Protein AF-A0AAN9W199-F1 (afdb_monomer_lite)

Secondary structure (DSSP, 8-state):
-HHHHHHHHHHHHHH---------HHHHHHHHHHHHHHHTEEEE-S----TTS-HHHHHHHHHHHHHHHHTTTS---GGG-EEEESS-----TT-----TT-PPPPPPPEEEE-SSHHHHHHHHHH----------

Structure (mmCIF, N/CA/C/O backbone):
data_AF-A0AAN9W199-F1
#
_entry.id   AF-A0AAN9W199-F1
#
loop_
_atom_site.group_PDB
_atom_site.id
_atom_site.type_symbol
_atom_site.label_atom_id
_atom_site.label_alt_id
_atom_site.label_comp_id
_atom_site.label_asym_id
_atom_site.label_entity_id
_atom_site.label_seq_id
_atom_site.pdbx_PDB_ins_code
_atom_site.Cartn_x
_atom_site.Cartn_y
_atom_site.Cartn_z
_atom_site.occupancy
_atom_site.B_iso_or_equiv
_atom_site.auth_seq_id
_atom_site.auth_comp_id
_atom_site.auth_asym_id
_atom_site.auth_atom_id
_atom_site.pdbx_PDB_model_num
ATOM 1 N N . MET A 1 1 ? -37.969 -13.729 43.543 1.00 58.03 1 MET A N 1
ATOM 2 C CA . MET A 1 1 ? -37.921 -13.121 42.192 1.00 58.03 1 MET A CA 1
ATOM 3 C C . MET A 1 1 ? -36.581 -12.449 41.894 1.00 58.03 1 MET A C 1
ATOM 5 O O . MET A 1 1 ? -35.697 -13.186 41.500 1.00 58.03 1 MET A O 1
ATOM 9 N N . LEU A 1 2 ? -36.324 -11.157 42.155 1.00 59.84 2 LEU A N 1
ATOM 10 C CA . LEU A 1 2 ? -35.046 -10.511 41.744 1.00 59.84 2 LEU A CA 1
ATOM 11 C C . LEU A 1 2 ? -33.758 -11.135 42.333 1.00 59.84 2 LEU A C 1
ATOM 13 O O . LEU A 1 2 ? -32.710 -11.133 41.692 1.00 59.84 2 LEU A O 1
ATOM 17 N N . MET A 1 3 ? -33.815 -11.690 43.550 1.00 64.31 3 MET A N 1
ATOM 18 C CA . MET A 1 3 ? -32.659 -12.377 44.151 1.00 64.31 3 MET A CA 1
ATOM 19 C C . MET A 1 3 ? -32.402 -13.774 43.567 1.00 64.31 3 MET A C 1
ATOM 21 O O . MET A 1 3 ? -31.269 -14.246 43.623 1.00 64.31 3 MET A O 1
ATOM 25 N N . GLU A 1 4 ? -33.423 -14.437 43.020 1.00 71.06 4 GLU A N 1
ATOM 26 C CA . GLU A 1 4 ? -33.269 -15.748 42.372 1.00 71.06 4 GLU A CA 1
ATOM 27 C C . GLU A 1 4 ? -32.644 -15.598 40.990 1.00 71.06 4 GLU A C 1
ATOM 29 O O . GLU A 1 4 ? -31.682 -16.298 40.692 1.00 71.06 4 GLU A O 1
ATOM 34 N N . GLU A 1 5 ? -33.074 -14.597 40.218 1.00 63.19 5 GLU A N 1
ATOM 35 C CA . GLU A 1 5 ? -32.482 -14.272 38.913 1.00 63.19 5 GLU A CA 1
ATOM 36 C C . GLU A 1 5 ? -30.998 -13.883 39.045 1.00 63.19 5 GLU A C 1
ATOM 38 O O . GLU A 1 5 ? -30.149 -14.340 38.281 1.00 63.19 5 GLU A O 1
ATOM 43 N N . MET A 1 6 ? -30.644 -13.115 40.083 1.00 65.38 6 MET A N 1
ATOM 44 C CA . MET A 1 6 ? -29.246 -12.783 40.403 1.00 65.38 6 MET A CA 1
ATOM 45 C C . MET A 1 6 ? -28.413 -14.015 40.789 1.00 65.38 6 MET A C 1
ATOM 47 O O . MET A 1 6 ? -27.207 -14.061 40.532 1.00 65.38 6 MET A O 1
ATOM 51 N N . LYS A 1 7 ? -29.036 -15.026 41.404 1.00 69.94 7 LYS A N 1
ATOM 52 C CA . LYS A 1 7 ? -28.369 -16.268 41.814 1.00 69.94 7 LYS A CA 1
ATOM 53 C C . LYS A 1 7 ? -28.143 -17.199 40.622 1.00 69.94 7 LYS A C 1
ATOM 55 O O . LYS A 1 7 ? -27.073 -17.798 40.523 1.00 69.94 7 LYS A O 1
ATOM 60 N N . GLU A 1 8 ? -29.099 -17.273 39.701 1.00 67.88 8 GLU A N 1
ATOM 61 C CA . GLU A 1 8 ? -28.965 -18.021 38.447 1.00 67.88 8 GLU A CA 1
ATOM 62 C C . GLU A 1 8 ? -27.922 -17.397 37.519 1.00 67.88 8 GLU A C 1
ATOM 64 O O . GLU A 1 8 ? -27.057 -18.110 37.012 1.00 67.88 8 GLU A O 1
ATOM 69 N N . LEU A 1 9 ? -27.909 -16.066 37.385 1.00 64.31 9 LEU A N 1
ATOM 70 C CA . LEU A 1 9 ? -26.918 -15.365 36.568 1.00 64.31 9 LEU A CA 1
ATOM 71 C C . LEU A 1 9 ? -25.497 -15.563 37.114 1.00 64.31 9 LEU A C 1
ATOM 73 O O . LEU A 1 9 ? -24.561 -15.843 36.364 1.00 64.31 9 LEU A O 1
ATOM 77 N N . LYS A 1 10 ? -25.337 -15.505 38.442 1.00 61.91 10 LYS A N 1
ATOM 78 C CA . LYS A 1 10 ? -24.051 -15.760 39.101 1.00 61.91 10 LYS A CA 1
ATOM 79 C C . LYS A 1 10 ? -23.580 -17.202 38.885 1.00 61.91 10 LYS A C 1
ATOM 81 O O . LYS A 1 10 ? -22.401 -17.416 38.616 1.00 61.91 10 LYS A O 1
ATOM 86 N N . ASN A 1 11 ? -24.487 -18.178 38.931 1.00 61.53 11 ASN A N 1
ATOM 87 C CA . ASN A 1 11 ? -24.160 -19.582 38.678 1.00 61.53 11 ASN A CA 1
ATOM 88 C C . ASN A 1 11 ? -23.883 -19.881 37.195 1.00 61.53 11 ASN A C 1
ATOM 90 O O . ASN A 1 11 ? -23.032 -20.718 36.909 1.00 61.53 11 ASN A O 1
ATOM 94 N N . SER A 1 12 ? -24.523 -19.174 36.260 1.00 60.75 12 SER A N 1
ATOM 95 C CA . SER A 1 12 ? -24.245 -19.295 34.823 1.00 60.75 12 SER A CA 1
ATOM 96 C C . SER A 1 12 ? -22.858 -18.763 34.454 1.00 60.75 12 SER A C 1
ATOM 98 O O . SER A 1 12 ? -22.192 -19.353 33.609 1.00 60.75 12 SER A O 1
ATOM 100 N N . VAL A 1 13 ? -22.402 -17.681 35.095 1.00 57.97 13 VAL A N 1
ATOM 101 C CA . VAL A 1 13 ? -21.071 -17.087 34.853 1.00 57.97 13 VAL A CA 1
ATOM 102 C C . VAL A 1 13 ? -19.953 -17.893 35.529 1.00 57.97 13 VAL A C 1
ATOM 104 O O . VAL A 1 13 ? -18.836 -17.952 35.027 1.00 57.97 13 VAL A O 1
ATOM 107 N N . LEU A 1 14 ? -20.245 -18.553 36.655 1.00 54.97 14 LEU A N 1
ATOM 108 C CA . LEU A 1 14 ? -19.299 -19.434 37.358 1.00 54.97 14 LEU A CA 1
ATOM 109 C C . LEU A 1 14 ? -19.290 -20.882 36.830 1.00 54.97 14 LEU A C 1
ATOM 111 O O . LEU A 1 14 ? -18.386 -21.647 37.175 1.00 54.97 14 LEU A O 1
ATOM 115 N N . GLY A 1 15 ? -20.287 -21.263 36.024 1.00 50.88 15 GLY A N 1
ATOM 116 C CA . GLY A 1 15 ? -20.467 -22.608 35.470 1.00 50.88 15 GLY A CA 1
ATOM 117 C C . GLY A 1 15 ? -19.651 -22.893 34.209 1.00 50.88 15 GLY A C 1
ATOM 118 O O . GLY A 1 15 ? -19.361 -24.054 33.928 1.00 50.88 15 GLY A O 1
ATOM 119 N N . THR A 1 16 ? -19.199 -21.866 33.489 1.00 54.75 16 THR A N 1
ATOM 120 C CA . THR A 1 16 ? -18.238 -22.013 32.388 1.00 54.75 16 THR A CA 1
ATOM 121 C C . THR A 1 16 ? -16.825 -22.127 32.955 1.00 54.75 16 THR A C 1
ATOM 123 O O . THR A 1 16 ? -15.992 -21.232 32.817 1.00 54.75 16 THR A O 1
ATOM 126 N N . LYS A 1 17 ? -16.555 -23.244 33.639 1.00 51.91 17 LYS A N 1
ATOM 127 C CA . LYS A 1 17 ? -15.195 -23.741 33.860 1.00 51.91 17 LYS A CA 1
ATOM 128 C C . LYS A 1 17 ? -14.678 -24.340 32.551 1.00 51.91 17 LYS A C 1
ATOM 130 O O . LYS A 1 17 ? -14.418 -25.535 32.486 1.00 51.91 17 LYS A O 1
ATOM 135 N N . ASP A 1 18 ? -14.534 -23.507 31.527 1.00 53.50 18 ASP A N 1
ATOM 136 C CA . ASP A 1 18 ? -13.562 -23.820 30.492 1.00 53.50 18 ASP A CA 1
ATOM 137 C C . ASP A 1 18 ? -12.191 -23.517 31.088 1.00 53.50 18 ASP A C 1
ATOM 139 O O . ASP A 1 18 ? -11.908 -22.428 31.599 1.00 53.50 18 ASP A O 1
ATOM 143 N N . GLU A 1 19 ? -11.388 -24.567 31.138 1.00 52.34 19 GLU A N 1
ATOM 144 C CA . GLU A 1 19 ? -10.026 -24.592 31.631 1.00 52.34 19 GLU A CA 1
ATOM 145 C C . GLU A 1 19 ? -9.252 -23.396 31.084 1.00 52.34 19 GLU A C 1
ATOM 147 O O . GLU A 1 19 ? -9.067 -23.278 29.878 1.00 52.34 19 GLU A O 1
ATOM 152 N N . LYS A 1 20 ? -8.844 -22.501 31.996 1.00 53.81 20 LYS A N 1
ATOM 153 C CA . LYS A 1 20 ? -7.846 -21.434 31.832 1.00 53.81 20 LYS A CA 1
ATOM 154 C C . LYS A 1 20 ? -7.357 -21.264 30.387 1.00 53.81 20 LYS A C 1
ATOM 156 O O . LYS A 1 20 ? -6.227 -21.628 30.065 1.00 53.81 20 LYS A O 1
ATOM 161 N N . ALA A 1 21 ? -8.160 -20.610 29.550 1.00 56.06 21 ALA A N 1
ATOM 162 C CA . ALA A 1 21 ? -7.594 -19.834 28.466 1.00 56.06 21 ALA A CA 1
ATOM 163 C C . ALA A 1 21 ? -6.757 -18.752 29.156 1.00 56.06 21 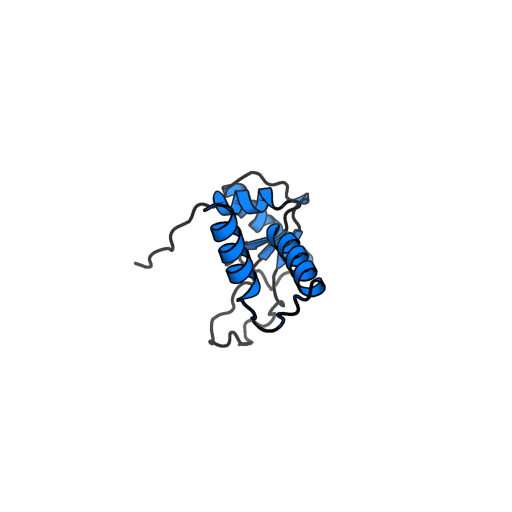ALA A C 1
ATOM 165 O O . ALA A 1 21 ? -7.277 -17.738 29.622 1.00 56.06 21 ALA A O 1
ATOM 166 N N . THR A 1 22 ? -5.466 -19.017 29.355 1.00 64.75 22 THR A N 1
ATOM 167 C CA . THR A 1 22 ? -4.516 -17.975 29.717 1.00 64.75 22 THR A CA 1
ATOM 168 C C . THR A 1 22 ? -4.495 -17.025 28.537 1.00 64.75 22 THR A C 1
ATOM 170 O O . THR A 1 22 ? -3.834 -17.284 27.534 1.00 64.75 22 THR A O 1
ATOM 173 N N . PHE A 1 23 ? -5.308 -15.975 28.624 1.00 69.38 23 PHE A N 1
ATOM 174 C CA . PHE A 1 23 ? -5.278 -14.879 27.679 1.00 69.38 23 PHE A CA 1
ATOM 175 C C . PHE A 1 23 ? -3.905 -14.240 27.798 1.00 69.38 23 PHE A C 1
ATOM 177 O O . PHE A 1 23 ? -3.592 -13.575 28.787 1.00 69.38 23 PHE A O 1
ATOM 184 N N . ASP A 1 24 ? -3.072 -14.505 26.803 1.00 87.06 24 ASP A N 1
ATOM 185 C CA . ASP A 1 24 ? -1.809 -13.820 26.655 1.00 87.06 24 ASP A CA 1
ATOM 186 C C . ASP A 1 24 ? -2.108 -12.367 26.265 1.00 87.06 24 ASP A C 1
ATOM 188 O O . ASP A 1 24 ? -2.387 -12.039 25.109 1.00 87.06 24 ASP A O 1
ATOM 192 N N . MET A 1 25 ? -2.121 -11.496 27.275 1.00 87.94 25 MET A N 1
ATOM 193 C CA . MET A 1 25 ? -2.362 -10.067 27.098 1.00 87.94 25 MET A CA 1
ATOM 194 C C . MET A 1 25 ? -1.309 -9.428 26.190 1.00 87.94 25 MET A C 1
ATOM 196 O O . MET A 1 25 ? -1.624 -8.461 25.499 1.00 87.94 25 MET A O 1
ATOM 200 N N . GLU A 1 26 ? -0.087 -9.965 26.149 1.00 89.50 26 GLU A N 1
ATOM 201 C CA . GLU A 1 26 ? 0.961 -9.481 25.254 1.00 89.50 26 GLU A CA 1
ATOM 202 C C . GLU A 1 26 ? 0.615 -9.814 23.801 1.00 89.50 26 GLU A C 1
ATOM 204 O O . GLU A 1 26 ? 0.632 -8.922 22.950 1.00 89.50 26 GLU A O 1
ATOM 209 N N . ALA A 1 27 ? 0.185 -11.049 23.528 1.00 90.06 27 ALA A N 1
ATOM 210 C CA . ALA A 1 27 ? -0.281 -11.449 22.200 1.00 90.06 27 ALA A CA 1
ATOM 211 C C . ALA A 1 27 ? -1.495 -10.627 21.732 1.00 90.06 27 ALA A C 1
ATOM 213 O O . ALA A 1 27 ? -1.559 -10.218 20.570 1.00 90.06 27 ALA A O 1
ATOM 214 N N . ILE A 1 28 ? -2.444 -10.336 22.630 1.00 91.25 28 ILE A N 1
ATOM 215 C CA . ILE A 1 28 ? -3.610 -9.496 22.315 1.00 91.25 28 ILE A CA 1
ATOM 216 C C . ILE A 1 28 ? -3.168 -8.072 21.967 1.00 91.25 28 ILE A C 1
ATOM 218 O O . ILE A 1 28 ? -3.576 -7.537 20.935 1.00 91.25 28 ILE A O 1
ATOM 222 N N . CYS A 1 29 ? -2.315 -7.461 22.791 1.00 93.81 29 CYS A N 1
ATOM 223 C CA . CYS A 1 29 ? -1.782 -6.126 22.532 1.00 93.81 29 CYS A CA 1
ATOM 224 C C . CYS A 1 29 ? -1.001 -6.073 21.210 1.00 93.81 29 CYS A C 1
ATOM 226 O O . CYS A 1 29 ? -1.185 -5.139 20.427 1.00 93.81 29 CYS A O 1
ATOM 228 N N . ALA A 1 30 ? -0.179 -7.087 20.925 1.00 94.50 30 ALA A N 1
ATOM 229 C CA . ALA A 1 30 ? 0.576 -7.185 19.680 1.00 94.50 30 ALA A CA 1
ATOM 230 C C . ALA A 1 30 ? -0.347 -7.249 18.452 1.00 94.50 30 ALA A C 1
ATOM 232 O O . ALA A 1 30 ? -0.132 -6.513 17.486 1.00 94.50 30 ALA A O 1
ATOM 233 N N . GLU A 1 31 ? -1.410 -8.057 18.500 1.00 93.50 31 GLU A N 1
ATOM 234 C CA . GLU A 1 31 ? -2.389 -8.150 17.411 1.00 93.50 31 GLU A CA 1
ATOM 235 C C . GLU A 1 31 ? -3.173 -6.844 17.229 1.00 93.50 31 GLU A C 1
ATOM 237 O O . GLU A 1 31 ? -3.421 -6.435 16.095 1.00 93.50 31 GLU A O 1
ATOM 242 N N . VAL A 1 32 ? -3.549 -6.150 18.309 1.00 94.69 32 VAL A N 1
ATOM 243 C CA . VAL A 1 32 ? -4.236 -4.848 18.212 1.00 94.69 32 VAL A CA 1
ATOM 244 C C . VAL A 1 32 ? -3.349 -3.820 17.508 1.00 94.69 32 VAL A C 1
ATOM 246 O O . VAL A 1 32 ? -3.804 -3.160 16.571 1.00 94.69 32 VAL A O 1
ATOM 249 N N . ILE A 1 33 ? -2.072 -3.736 17.891 1.00 94.25 33 ILE A N 1
ATOM 250 C CA . ILE A 1 33 ? -1.098 -2.838 17.255 1.00 94.25 33 ILE A CA 1
ATOM 251 C C . ILE A 1 33 ? -0.908 -3.202 15.778 1.00 94.25 33 ILE A C 1
ATOM 253 O O . ILE A 1 33 ? -0.847 -2.323 14.914 1.00 94.25 33 ILE A O 1
ATOM 257 N N . ASP A 1 34 ? -0.815 -4.492 15.457 1.00 93.75 34 ASP A N 1
ATOM 258 C CA . ASP A 1 34 ? -0.655 -4.941 14.076 1.00 93.75 34 ASP A CA 1
ATOM 259 C C . ASP A 1 34 ? -1.904 -4.654 13.224 1.00 93.75 34 ASP A C 1
ATOM 261 O O . ASP A 1 34 ? -1.794 -4.165 12.096 1.00 93.75 34 ASP A O 1
ATOM 265 N N . ARG A 1 35 ? -3.107 -4.856 13.773 1.00 93.44 35 ARG A N 1
ATOM 266 C CA . ARG A 1 35 ? -4.370 -4.479 13.120 1.00 93.44 35 ARG A CA 1
ATOM 267 C C . ARG A 1 35 ? -4.444 -2.990 12.849 1.00 93.44 35 ARG A C 1
ATOM 269 O O . ARG A 1 35 ? -4.838 -2.598 11.751 1.00 93.44 35 ARG A O 1
ATOM 276 N N . GLU A 1 36 ? -4.039 -2.162 13.804 1.00 92.38 36 GLU A N 1
ATOM 277 C CA . GLU A 1 36 ? -4.013 -0.717 13.616 1.00 92.38 36 GLU A CA 1
ATOM 278 C C . GLU A 1 36 ? -3.051 -0.330 12.482 1.00 92.38 36 GLU A C 1
ATOM 280 O O . GLU A 1 36 ? -3.427 0.418 11.576 1.00 92.38 36 GLU A O 1
ATOM 285 N N . LYS A 1 37 ? -1.851 -0.925 12.438 1.00 92.56 37 LYS A N 1
ATOM 286 C CA . LYS A 1 37 ? -0.898 -0.740 11.329 1.00 92.56 37 LYS A CA 1
ATOM 287 C C . LYS A 1 37 ? -1.456 -1.220 9.988 1.00 92.56 37 LYS A C 1
ATOM 289 O O . LYS A 1 37 ? -1.204 -0.594 8.957 1.00 92.56 37 LYS A O 1
ATOM 294 N N . ARG A 1 38 ? -2.204 -2.327 9.969 1.00 93.81 38 ARG A N 1
ATOM 295 C CA . ARG A 1 38 ? -2.838 -2.871 8.758 1.00 93.81 38 ARG A CA 1
ATOM 296 C C . ARG A 1 38 ? -4.033 -2.053 8.283 1.00 93.81 38 ARG A C 1
ATOM 298 O O . ARG A 1 38 ? -4.241 -1.978 7.076 1.00 93.81 38 ARG A O 1
ATOM 305 N N . SER A 1 39 ? -4.760 -1.401 9.187 1.00 95.56 39 SER A N 1
ATOM 306 C CA . SER A 1 39 ? -5.957 -0.607 8.871 1.00 95.56 39 SER A CA 1
ATOM 307 C C . SER A 1 39 ? -5.689 0.586 7.947 1.00 95.56 39 SER A C 1
ATOM 309 O O . SER A 1 39 ? -6.593 1.067 7.270 1.00 95.56 39 SER A O 1
ATOM 311 N N . LYS A 1 40 ? -4.433 1.039 7.887 1.00 96.56 40 LYS A N 1
ATOM 312 C CA . LYS A 1 40 ? -3.971 2.136 7.031 1.00 96.56 40 LYS A CA 1
ATOM 313 C C . LYS A 1 40 ? -3.497 1.664 5.656 1.00 96.56 40 LYS A C 1
ATOM 315 O O . LYS A 1 40 ? -3.039 2.481 4.867 1.00 96.56 40 LYS A O 1
ATOM 320 N N . ASN A 1 41 ? -3.550 0.362 5.367 1.00 96.94 41 ASN A N 1
ATOM 321 C CA . ASN A 1 41 ? -2.969 -0.212 4.157 1.00 96.94 41 ASN A CA 1
ATOM 322 C C . ASN A 1 41 ? -4.044 -0.618 3.145 1.00 96.94 41 ASN A C 1
ATOM 324 O O . ASN A 1 41 ? -5.017 -1.284 3.490 1.00 96.94 41 ASN A O 1
ATOM 328 N N . ILE A 1 42 ? -3.804 -0.316 1.871 1.00 95.75 42 ILE A N 1
ATOM 329 C CA . ILE A 1 42 ? -4.530 -0.881 0.729 1.00 95.75 42 ILE A CA 1
ATOM 330 C C . ILE A 1 42 ? -3.552 -1.687 -0.118 1.00 95.75 42 ILE A C 1
ATOM 332 O O . ILE A 1 42 ? -2.419 -1.263 -0.345 1.00 95.75 42 ILE A O 1
ATOM 336 N N . ILE A 1 43 ? -3.999 -2.847 -0.598 1.00 95.69 43 ILE A N 1
ATOM 337 C CA . ILE A 1 43 ? -3.250 -3.658 -1.559 1.00 95.69 43 ILE A CA 1
ATOM 338 C C . ILE A 1 43 ? -3.909 -3.542 -2.929 1.00 95.69 43 ILE A C 1
ATOM 340 O O . ILE A 1 43 ? -5.104 -3.810 -3.070 1.00 95.69 43 ILE A O 1
ATOM 344 N N . ILE A 1 44 ? -3.121 -3.157 -3.929 1.00 93.62 44 ILE A N 1
ATOM 345 C CA . ILE A 1 44 ? -3.538 -3.052 -5.325 1.00 93.62 44 ILE A CA 1
ATOM 346 C C . ILE A 1 44 ? -2.875 -4.187 -6.109 1.00 93.62 44 ILE A C 1
ATOM 348 O O . ILE A 1 44 ? -1.661 -4.383 -6.041 1.00 93.62 44 ILE A O 1
ATOM 352 N N . TYR A 1 45 ? -3.692 -4.952 -6.828 1.00 91.25 45 TYR A N 1
ATOM 353 C CA . TYR A 1 45 ? -3.268 -6.087 -7.649 1.00 91.25 45 TYR A CA 1
ATOM 354 C C . TYR A 1 45 ? -3.292 -5.719 -9.133 1.00 91.25 45 TYR A C 1
ATOM 356 O O . TYR A 1 45 ? -4.001 -4.789 -9.513 1.00 91.25 45 TYR A O 1
ATOM 364 N N . ASN A 1 46 ? -2.578 -6.498 -9.953 1.00 88.19 46 ASN A N 1
ATOM 365 C CA . ASN A 1 46 ? -2.539 -6.356 -11.415 1.00 88.19 46 ASN A CA 1
ATOM 366 C C . ASN A 1 46 ? -2.129 -4.938 -11.855 1.00 88.19 46 ASN A C 1
ATOM 368 O O . ASN A 1 46 ? -2.803 -4.312 -12.674 1.00 88.19 46 ASN A O 1
ATOM 372 N N . VAL A 1 47 ? -1.076 -4.409 -11.223 1.00 89.75 47 VAL A N 1
ATOM 373 C CA . VAL A 1 47 ? -0.445 -3.149 -11.620 1.00 89.75 47 VAL A CA 1
ATOM 374 C C . VAL A 1 47 ? 0.849 -3.475 -12.345 1.00 89.75 47 VAL A C 1
ATOM 376 O O . VAL A 1 47 ? 1.776 -4.028 -11.731 1.00 89.75 47 VAL A O 1
ATOM 379 N N . THR A 1 48 ? 0.915 -3.052 -13.608 1.00 89.38 48 THR A N 1
ATOM 380 C CA . THR A 1 48 ? 2.020 -3.310 -14.528 1.00 89.38 48 THR A CA 1
ATOM 381 C C . THR A 1 48 ? 3.367 -3.060 -13.872 1.00 89.38 48 THR A C 1
ATOM 383 O O . THR A 1 48 ? 3.613 -1.988 -13.315 1.00 89.38 48 THR A O 1
ATOM 386 N N . GLU A 1 49 ? 4.242 -4.066 -13.915 1.00 86.81 49 GLU A N 1
ATOM 387 C CA . GLU A 1 49 ? 5.587 -4.014 -13.343 1.00 86.81 49 GLU A CA 1
ATOM 388 C C . GLU A 1 49 ? 6.647 -4.056 -14.444 1.00 86.81 49 GLU A C 1
ATOM 390 O O . GLU A 1 49 ? 6.824 -5.078 -15.107 1.00 86.81 49 GLU A O 1
ATOM 395 N N . ASN A 1 50 ? 7.405 -2.969 -14.607 1.00 84.62 50 ASN A N 1
ATOM 396 C CA . ASN A 1 50 ? 8.537 -2.955 -15.526 1.00 84.62 50 ASN A CA 1
ATOM 397 C C . ASN A 1 50 ? 9.826 -3.393 -14.816 1.00 84.62 50 ASN A C 1
ATOM 399 O O . ASN A 1 50 ? 10.515 -2.601 -14.175 1.00 84.62 50 ASN A O 1
ATOM 403 N N . ILE A 1 51 ? 10.144 -4.685 -14.899 1.00 82.44 51 ILE A N 1
ATOM 404 C CA . ILE A 1 51 ? 11.265 -5.300 -14.169 1.00 82.44 51 ILE A CA 1
ATOM 405 C C . ILE A 1 51 ? 12.623 -4.817 -14.704 1.00 82.44 51 ILE A C 1
ATOM 407 O O . ILE A 1 51 ? 13.578 -4.727 -13.926 1.00 82.44 51 ILE A O 1
ATOM 411 N N . ASP A 1 52 ? 12.681 -4.431 -15.980 1.00 84.00 52 ASP A N 1
ATOM 412 C CA . ASP A 1 52 ? 13.907 -4.085 -16.709 1.00 84.00 52 ASP A CA 1
ATOM 413 C C . ASP A 1 52 ? 14.487 -2.713 -16.293 1.00 84.00 52 ASP A C 1
ATOM 415 O O . ASP A 1 52 ? 15.609 -2.356 -16.648 1.00 84.00 52 ASP A O 1
ATOM 419 N N . MET A 1 53 ? 13.750 -1.950 -15.483 1.00 84.25 53 MET A N 1
ATOM 420 C CA . MET A 1 53 ? 14.130 -0.611 -15.032 1.00 84.25 53 MET A CA 1
ATOM 421 C C . MET A 1 53 ? 14.913 -0.592 -13.713 1.00 84.25 53 MET A C 1
ATOM 423 O O . MET A 1 53 ? 14.853 -1.507 -12.889 1.00 84.25 53 MET A O 1
ATOM 427 N N . GLY A 1 54 ? 15.629 0.506 -13.455 1.00 85.94 54 GLY A N 1
ATOM 428 C CA . GLY A 1 54 ? 16.266 0.755 -12.158 1.00 85.94 54 GLY A CA 1
ATOM 429 C C . GLY A 1 54 ? 15.248 0.875 -11.013 1.00 85.94 54 GLY A C 1
ATOM 430 O O . GLY A 1 54 ? 14.097 1.254 -11.222 1.00 85.94 54 GLY A O 1
ATOM 431 N N . SER A 1 55 ? 15.663 0.583 -9.775 1.00 86.19 55 SER A N 1
ATOM 432 C CA . SER A 1 55 ? 14.768 0.581 -8.600 1.00 86.19 55 SER A CA 1
ATOM 433 C C . SER A 1 55 ? 14.053 1.914 -8.360 1.00 86.19 55 SER A C 1
ATOM 435 O O . SER A 1 55 ? 12.854 1.913 -8.095 1.00 86.19 55 SER A O 1
ATOM 437 N N . SER A 1 56 ? 14.767 3.035 -8.488 1.00 89.00 56 SER A N 1
ATOM 438 C CA . SER A 1 56 ? 14.208 4.385 -8.315 1.00 89.00 56 SER A CA 1
ATOM 439 C C . SER A 1 56 ? 13.172 4.731 -9.392 1.00 89.00 56 SER A C 1
ATOM 441 O O . SER A 1 56 ? 12.108 5.281 -9.105 1.00 89.00 56 SER A O 1
ATOM 443 N N . GLN A 1 57 ? 13.450 4.344 -10.638 1.00 91.75 57 GLN A N 1
ATOM 444 C CA . GLN A 1 57 ? 12.556 4.612 -11.759 1.00 91.75 57 GLN A CA 1
ATOM 445 C C . GLN A 1 57 ? 11.280 3.765 -11.657 1.00 91.75 57 GLN A C 1
ATOM 447 O O . GLN A 1 57 ? 10.190 4.313 -11.779 1.00 91.75 57 GLN A O 1
ATOM 452 N N . ARG A 1 58 ? 11.397 2.478 -11.289 1.00 90.06 58 ARG A N 1
ATOM 453 C CA . ARG A 1 58 ? 10.237 1.620 -10.979 1.00 90.06 58 ARG A CA 1
ATOM 454 C C . ARG A 1 58 ? 9.367 2.197 -9.869 1.00 90.06 58 ARG A C 1
ATOM 456 O O . ARG A 1 58 ? 8.154 2.240 -10.008 1.00 90.06 58 ARG A O 1
ATOM 463 N N . LEU A 1 59 ? 9.977 2.673 -8.779 1.00 91.62 59 LEU A N 1
ATOM 464 C CA . LEU A 1 59 ? 9.224 3.299 -7.688 1.00 91.62 59 LEU A CA 1
ATOM 465 C C . LEU A 1 59 ? 8.466 4.546 -8.168 1.00 91.62 59 LEU A C 1
ATOM 467 O O . LEU A 1 59 ? 7.361 4.809 -7.705 1.00 91.62 59 LEU A O 1
ATOM 471 N N . THR A 1 60 ? 9.051 5.313 -9.085 1.00 93.00 60 THR A N 1
ATOM 472 C CA . THR A 1 60 ? 8.423 6.517 -9.643 1.00 93.00 60 THR A CA 1
ATOM 473 C C . THR A 1 60 ? 7.215 6.158 -10.508 1.00 93.00 60 THR A C 1
ATOM 475 O O . THR A 1 60 ? 6.152 6.752 -10.334 1.00 93.00 60 THR A O 1
ATOM 478 N N . GLU A 1 61 ? 7.339 5.148 -11.371 1.00 93.81 61 GLU A N 1
ATOM 479 C CA . GLU A 1 61 ? 6.219 4.621 -12.161 1.00 93.81 61 GLU A CA 1
ATOM 480 C C . GLU A 1 61 ? 5.119 4.024 -11.280 1.00 93.81 61 GLU A C 1
ATOM 482 O O . GLU A 1 61 ? 3.944 4.320 -11.480 1.00 93.81 61 GLU A O 1
ATOM 487 N N . ASP A 1 62 ? 5.484 3.234 -10.266 1.00 94.00 62 ASP A N 1
ATOM 488 C CA . ASP A 1 62 ? 4.536 2.669 -9.303 1.00 94.00 62 ASP A CA 1
ATOM 489 C C . ASP A 1 62 ? 3.754 3.782 -8.598 1.00 94.00 62 ASP A C 1
ATOM 491 O O . ASP A 1 62 ? 2.528 3.716 -8.499 1.00 94.00 62 ASP A O 1
ATOM 495 N N . LYS A 1 63 ? 4.440 4.845 -8.153 1.00 94.50 63 LYS A N 1
ATOM 496 C CA . LYS A 1 63 ? 3.785 6.017 -7.562 1.00 94.50 63 LYS A CA 1
ATOM 497 C C . LYS A 1 63 ? 2.795 6.651 -8.534 1.00 94.50 63 LYS A C 1
ATOM 499 O O . LYS A 1 63 ? 1.651 6.879 -8.152 1.00 94.50 63 LYS A O 1
ATOM 504 N N . GLN A 1 64 ? 3.200 6.902 -9.778 1.00 94.50 64 GLN A N 1
ATOM 505 C CA . GLN A 1 64 ? 2.330 7.505 -10.792 1.00 94.50 64 GLN A CA 1
ATOM 506 C C . GLN A 1 64 ? 1.086 6.651 -11.069 1.00 94.50 64 GLN A C 1
ATOM 508 O O . GLN A 1 64 ? -0.027 7.177 -11.046 1.00 94.50 64 GLN A O 1
ATOM 513 N N . GLN A 1 65 ? 1.255 5.339 -11.259 1.00 94.69 65 GLN A N 1
ATOM 514 C CA . GLN A 1 65 ? 0.149 4.407 -11.490 1.00 94.69 65 GLN A CA 1
ATOM 515 C C . GLN A 1 65 ? -0.812 4.360 -10.294 1.00 94.69 65 GLN A C 1
ATOM 517 O O . GLN A 1 65 ? -2.026 4.446 -10.471 1.00 94.69 65 GLN A O 1
ATOM 522 N N . VAL A 1 66 ? -0.290 4.286 -9.064 1.00 95.19 66 VAL A N 1
ATOM 523 C CA . VAL A 1 66 ? -1.115 4.302 -7.846 1.00 95.19 66 VAL A CA 1
ATOM 524 C C . VAL A 1 66 ? -1.927 5.591 -7.753 1.00 95.19 66 VAL A C 1
ATOM 526 O O . VAL A 1 66 ? -3.133 5.525 -7.533 1.00 95.19 66 VAL A O 1
ATOM 529 N N . ILE A 1 67 ? -1.305 6.754 -7.958 1.00 94.62 67 ILE A N 1
ATOM 530 C CA . ILE A 1 67 ? -1.998 8.050 -7.897 1.00 94.62 67 ILE A CA 1
ATOM 531 C C . ILE A 1 67 ? -3.123 8.102 -8.931 1.00 94.62 67 ILE A C 1
ATOM 533 O O . ILE A 1 67 ? -4.240 8.490 -8.600 1.00 94.62 67 ILE A O 1
ATOM 537 N N . GLN A 1 68 ? -2.862 7.656 -10.162 1.00 93.56 68 GLN A N 1
ATOM 538 C CA . GLN A 1 68 ? -3.881 7.591 -11.211 1.00 93.56 68 GLN A CA 1
ATOM 539 C C . GLN A 1 68 ? -5.055 6.685 -10.826 1.00 93.56 68 GLN A C 1
ATOM 541 O O . GLN A 1 68 ? -6.200 7.045 -11.083 1.00 93.56 68 GLN A O 1
ATOM 546 N N . ILE A 1 69 ? -4.792 5.531 -10.204 1.00 92.81 69 ILE A N 1
ATOM 547 C CA . ILE A 1 69 ? -5.838 4.611 -9.737 1.00 92.81 69 ILE A CA 1
ATOM 548 C C . ILE A 1 69 ? -6.668 5.254 -8.621 1.00 92.81 69 ILE A C 1
ATOM 550 O O . ILE A 1 69 ? -7.896 5.213 -8.673 1.00 92.81 69 ILE A O 1
ATOM 554 N N . LEU A 1 70 ? -6.024 5.858 -7.619 1.00 92.88 70 LEU A N 1
ATOM 555 C CA . LEU A 1 70 ? -6.724 6.431 -6.466 1.00 92.88 70 LEU A CA 1
ATOM 556 C C . LEU A 1 70 ? -7.505 7.705 -6.826 1.00 92.88 70 LEU A C 1
ATOM 558 O O . LEU A 1 70 ? -8.633 7.869 -6.357 1.00 92.88 70 LEU A O 1
ATOM 562 N N . ASN A 1 71 ? -6.978 8.532 -7.737 1.00 92.69 71 ASN A N 1
ATOM 563 C CA . ASN A 1 71 ? -7.645 9.738 -8.243 1.00 92.69 71 ASN A CA 1
ATOM 564 C C . ASN A 1 71 ? -8.941 9.447 -9.019 1.00 92.69 71 ASN A C 1
ATOM 566 O O . ASN A 1 71 ? -9.739 10.355 -9.235 1.00 92.69 71 ASN A O 1
ATOM 570 N N . GLN A 1 72 ? -9.211 8.190 -9.397 1.00 91.12 72 GLN A N 1
ATOM 571 C CA . GLN A 1 72 ? -10.521 7.790 -9.936 1.00 91.12 72 GLN A CA 1
ATOM 572 C C . GLN A 1 72 ? -11.631 7.781 -8.871 1.00 91.12 72 GLN A C 1
ATOM 574 O O . GLN A 1 72 ? -12.809 7.679 -9.221 1.00 91.12 72 GLN A O 1
ATOM 579 N N . ILE A 1 73 ? -11.265 7.827 -7.587 1.00 91.75 73 ILE A N 1
ATOM 580 C CA . ILE A 1 73 ? -12.173 7.750 -6.438 1.00 91.75 73 ILE A CA 1
ATOM 581 C C . ILE A 1 73 ? -12.187 9.088 -5.696 1.00 91.75 73 ILE A C 1
ATOM 583 O O . ILE A 1 73 ? -13.258 9.629 -5.438 1.00 91.75 73 ILE A O 1
ATOM 587 N N . THR A 1 74 ? -11.011 9.610 -5.346 1.00 91.06 74 THR A N 1
ATOM 588 C CA . THR A 1 74 ? -10.840 10.889 -4.644 1.00 91.06 74 THR A CA 1
ATOM 589 C C . THR A 1 74 ? -9.478 11.479 -4.958 1.00 91.06 74 THR A C 1
ATOM 591 O O . THR A 1 74 ? -8.538 10.734 -5.213 1.00 91.06 74 THR A O 1
ATOM 594 N N . GLU A 1 75 ? -9.355 12.802 -4.898 1.00 91.94 75 GLU A N 1
ATOM 595 C CA . GLU A 1 75 ? -8.059 13.468 -4.985 1.00 91.94 75 GLU A CA 1
ATOM 596 C C . GLU A 1 75 ? -7.169 13.048 -3.807 1.00 91.94 75 GLU A C 1
ATOM 598 O O . GLU A 1 75 ? -7.606 13.054 -2.653 1.00 91.94 75 GLU A O 1
ATOM 603 N N . ILE A 1 76 ? -5.935 12.641 -4.110 1.00 89.62 76 ILE A N 1
ATOM 604 C CA . ILE A 1 76 ? -4.954 12.188 -3.126 1.00 89.62 76 ILE A CA 1
ATOM 605 C C . ILE A 1 76 ? -3.669 12.998 -3.253 1.00 89.62 76 ILE A C 1
ATOM 607 O O . ILE A 1 76 ? -3.103 13.121 -4.340 1.00 89.62 76 ILE A O 1
ATOM 611 N N . ASN A 1 77 ? -3.153 13.467 -2.115 1.00 90.19 77 ASN A N 1
ATOM 612 C CA . ASN A 1 77 ? -1.814 14.031 -2.037 1.00 90.19 77 ASN A CA 1
ATOM 613 C C . ASN A 1 77 ? -0.763 12.904 -2.103 1.00 90.19 77 ASN A C 1
ATOM 615 O O . ASN A 1 77 ? -0.656 12.099 -1.173 1.00 90.19 77 ASN A O 1
ATOM 619 N N . PRO A 1 78 ? 0.059 12.834 -3.163 1.00 87.44 78 PRO A N 1
ATOM 620 C CA . PRO A 1 78 ? 1.013 11.744 -3.343 1.00 87.44 78 PRO A CA 1
ATOM 621 C C . PRO A 1 78 ? 2.153 11.737 -2.321 1.00 87.44 78 PRO A C 1
ATOM 623 O O . PRO A 1 78 ? 2.770 10.695 -2.103 1.00 87.44 78 PRO A O 1
ATOM 626 N N . ASN A 1 79 ? 2.443 12.881 -1.697 1.00 89.81 79 ASN A N 1
ATOM 627 C CA . ASN A 1 79 ? 3.546 13.015 -0.744 1.00 89.81 79 ASN A CA 1
ATOM 628 C C . ASN A 1 79 ? 3.240 12.370 0.614 1.00 89.81 79 ASN A C 1
ATOM 630 O O . ASN A 1 79 ? 4.157 12.113 1.390 1.00 89.81 79 ASN A O 1
ATOM 634 N N . GLU A 1 80 ? 1.969 12.086 0.891 1.00 91.31 80 GLU A N 1
ATOM 635 C CA . GLU A 1 80 ? 1.520 11.482 2.148 1.00 91.31 80 GLU A CA 1
ATOM 636 C C . GLU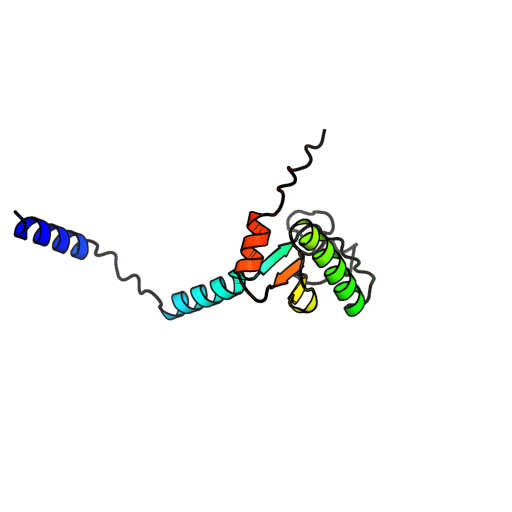 A 1 80 ? 1.497 9.949 2.096 1.00 91.31 80 GLU A C 1
ATOM 638 O O . GLU A 1 80 ? 1.356 9.293 3.128 1.00 91.31 80 GLU A O 1
ATOM 643 N N . LEU A 1 81 ? 1.644 9.362 0.904 1.00 94.56 81 LEU A N 1
ATOM 644 C CA . LEU A 1 81 ? 1.548 7.922 0.703 1.00 94.56 81 LEU A CA 1
ATOM 645 C C . LEU A 1 81 ? 2.914 7.238 0.735 1.00 94.56 81 LEU A C 1
ATOM 647 O O . LEU A 1 81 ? 3.843 7.606 0.011 1.00 94.56 81 LEU A O 1
ATOM 651 N N . ILE A 1 82 ? 2.996 6.137 1.482 1.00 96.31 82 ILE A N 1
ATOM 652 C CA . ILE A 1 82 ? 4.118 5.199 1.376 1.00 96.31 82 ILE A CA 1
ATOM 653 C C . ILE A 1 82 ? 3.709 4.074 0.430 1.00 96.31 82 ILE A C 1
ATOM 655 O O . ILE A 1 82 ? 2.740 3.357 0.683 1.00 96.31 82 ILE A O 1
ATOM 659 N N . ILE A 1 83 ? 4.464 3.914 -0.655 1.00 95.88 83 ILE A N 1
ATOM 660 C CA . ILE A 1 83 ? 4.172 2.968 -1.734 1.00 95.88 83 ILE A CA 1
ATOM 661 C C . ILE A 1 83 ? 5.332 1.983 -1.856 1.00 95.88 83 ILE A C 1
ATOM 663 O O . ILE A 1 83 ? 6.489 2.388 -1.981 1.00 95.88 83 ILE A O 1
ATOM 667 N N . SER A 1 84 ? 5.027 0.687 -1.807 1.00 94.94 84 SER A N 1
ATOM 668 C CA . SER A 1 84 ? 6.016 -0.381 -1.967 1.00 94.94 84 SER A CA 1
ATOM 669 C C . SER A 1 84 ? 5.397 -1.646 -2.557 1.00 94.94 84 SER A C 1
ATOM 671 O O . SER A 1 84 ? 4.247 -1.977 -2.285 1.00 94.94 84 SER A O 1
ATOM 673 N N . ARG A 1 85 ? 6.158 -2.391 -3.366 1.00 93.00 85 ARG A N 1
ATOM 674 C CA . ARG A 1 85 ? 5.729 -3.714 -3.851 1.00 93.00 85 ARG A CA 1
ATOM 675 C C . ARG A 1 85 ? 5.962 -4.793 -2.799 1.00 93.00 85 ARG A C 1
ATOM 677 O O . ARG A 1 85 ? 6.988 -4.794 -2.122 1.00 93.00 85 ARG A O 1
ATOM 684 N N . ILE A 1 86 ? 5.018 -5.723 -2.693 1.00 91.81 86 ILE A N 1
ATOM 685 C CA . ILE A 1 86 ? 5.092 -6.873 -1.789 1.00 91.81 86 ILE A CA 1
ATOM 686 C C . ILE A 1 86 ? 5.834 -8.020 -2.483 1.00 91.81 86 ILE A C 1
ATOM 688 O O . ILE A 1 86 ? 5.503 -8.398 -3.604 1.00 91.81 86 ILE A O 1
ATOM 692 N N . GLY A 1 87 ? 6.811 -8.608 -1.792 1.00 87.44 87 GLY A N 1
ATOM 693 C CA . GLY A 1 87 ? 7.597 -9.742 -2.286 1.00 87.44 87 GLY A CA 1
ATOM 694 C C . GLY A 1 87 ? 8.870 -9.334 -3.030 1.00 87.44 87 GLY A C 1
ATOM 695 O O . GLY A 1 87 ? 9.125 -8.154 -3.267 1.00 87.44 87 GLY A O 1
ATOM 696 N N . ASN A 1 88 ? 9.685 -10.320 -3.399 1.00 83.12 88 ASN A N 1
ATOM 697 C CA . ASN A 1 88 ? 10.989 -10.102 -4.030 1.00 83.12 88 ASN A CA 1
ATOM 698 C C . ASN A 1 88 ? 10.865 -9.934 -5.548 1.00 83.12 88 ASN A C 1
ATOM 700 O O . ASN A 1 88 ? 10.067 -10.618 -6.182 1.00 83.12 88 ASN A O 1
ATOM 704 N N . VAL A 1 89 ? 11.678 -9.046 -6.130 1.00 78.69 89 VAL A N 1
ATOM 705 C CA . VAL A 1 89 ? 11.757 -8.861 -7.589 1.00 78.69 89 VAL A CA 1
ATOM 706 C C . VAL A 1 89 ? 12.224 -10.165 -8.236 1.00 78.69 89 VAL A C 1
ATOM 708 O O . VAL A 1 89 ? 13.341 -10.612 -7.976 1.00 78.69 89 VAL A O 1
ATOM 711 N N . GLN A 1 90 ? 11.401 -10.747 -9.106 1.00 70.44 90 GLN A N 1
ATOM 712 C CA . GLN A 1 90 ? 11.795 -11.888 -9.930 1.00 70.44 90 GLN A CA 1
ATOM 713 C C . GLN A 1 90 ? 12.470 -11.362 -11.200 1.00 70.44 90 GLN A C 1
ATOM 715 O O . GLN A 1 90 ? 11.803 -10.885 -12.110 1.00 70.44 90 GLN A O 1
ATOM 720 N N . LYS A 1 91 ? 13.807 -11.381 -11.246 1.00 64.62 91 LYS A N 1
ATOM 721 C CA . LYS A 1 91 ? 14.577 -10.836 -12.382 1.00 64.62 91 LYS A CA 1
ATOM 722 C C . LYS A 1 91 ? 14.571 -11.743 -13.617 1.00 64.62 91 LYS A C 1
ATOM 724 O O . LYS A 1 91 ? 14.811 -11.267 -14.719 1.00 64.62 91 LYS A O 1
ATOM 729 N N . ASN A 1 92 ? 14.270 -13.026 -13.445 1.00 57.50 92 ASN A N 1
ATOM 730 C CA . ASN A 1 92 ? 14.362 -14.013 -14.511 1.00 57.50 92 ASN A CA 1
ATOM 731 C C . ASN A 1 92 ? 12.956 -14.380 -15.006 1.00 57.50 92 ASN A C 1
ATOM 733 O O . ASN A 1 92 ? 12.271 -15.185 -14.386 1.00 57.50 92 ASN A O 1
ATOM 737 N N . LYS A 1 93 ? 12.544 -13.832 -16.162 1.00 54.41 93 LYS A N 1
ATOM 738 C CA . LYS A 1 93 ? 11.311 -14.240 -16.882 1.00 54.41 93 LYS A CA 1
ATOM 739 C C . LYS A 1 93 ? 11.298 -15.737 -17.247 1.00 54.41 93 LYS A C 1
ATOM 741 O O . LYS A 1 93 ? 10.230 -16.292 -17.476 1.00 54.41 93 LYS A O 1
ATOM 746 N N . ASN A 1 94 ? 12.471 -16.378 -17.257 1.00 51.50 94 ASN A N 1
ATOM 747 C CA . ASN A 1 94 ? 12.656 -17.802 -17.552 1.00 51.50 94 ASN A CA 1
ATOM 748 C C . ASN A 1 94 ? 12.778 -18.678 -16.300 1.00 51.50 94 ASN A C 1
ATOM 750 O O . ASN A 1 94 ? 12.796 -19.901 -16.417 1.00 51.50 94 ASN A O 1
ATOM 754 N N . GLU A 1 95 ? 12.861 -18.090 -15.104 1.00 48.53 95 GLU A N 1
ATOM 755 C CA . GLU A 1 95 ? 12.756 -18.875 -13.884 1.00 48.53 95 GLU A CA 1
ATOM 756 C C . GLU A 1 95 ? 11.284 -19.011 -13.542 1.00 48.53 95 GLU A C 1
ATOM 758 O O . GLU A 1 95 ? 10.678 -18.147 -12.907 1.00 48.53 95 GLU A O 1
ATOM 763 N N . THR A 1 96 ? 10.737 -20.154 -13.942 1.00 48.59 96 THR A N 1
ATOM 764 C CA . THR A 1 96 ? 9.642 -20.859 -13.275 1.00 48.59 96 THR A CA 1
ATOM 765 C C . THR A 1 96 ? 9.941 -21.015 -11.779 1.00 48.59 96 THR A C 1
ATOM 767 O O . THR A 1 96 ? 10.186 -22.104 -11.271 1.00 48.59 96 THR A O 1
ATOM 770 N N . SER A 1 97 ? 9.948 -19.911 -11.043 1.00 44.47 97 SER A N 1
ATOM 771 C CA . SER A 1 97 ? 10.090 -19.863 -9.597 1.00 44.47 97 SER A CA 1
ATOM 772 C C . SER A 1 97 ? 8.688 -19.798 -9.006 1.00 44.47 97 SER A C 1
ATOM 774 O O . SER A 1 97 ? 8.157 -18.762 -8.615 1.00 44.47 97 SER A O 1
ATOM 776 N N . THR A 1 98 ? 8.065 -20.976 -9.008 1.00 46.34 98 THR A N 1
ATOM 777 C CA . THR A 1 98 ? 7.160 -21.436 -7.952 1.00 46.34 98 THR A CA 1
ATOM 778 C C . THR A 1 98 ? 6.117 -20.421 -7.464 1.00 46.34 98 THR A C 1
ATOM 780 O O . THR A 1 98 ? 5.982 -20.177 -6.265 1.00 46.34 98 THR A O 1
ATOM 783 N N . SER A 1 99 ? 5.226 -19.970 -8.349 1.00 44.66 99 SER A N 1
ATOM 784 C CA . SER A 1 99 ? 3.832 -20.209 -7.972 1.00 44.66 99 SER A CA 1
ATOM 785 C C . SER A 1 99 ? 3.733 -21.724 -7.840 1.00 44.66 99 SER A C 1
ATOM 787 O O . SER A 1 99 ? 4.069 -22.421 -8.797 1.00 44.66 99 SER A O 1
ATOM 789 N N . ARG A 1 100 ? 3.337 -22.261 -6.681 1.00 50.31 100 ARG A N 1
ATOM 790 C CA . ARG A 1 100 ? 3.160 -23.717 -6.491 1.00 50.31 100 ARG A CA 1
ATOM 791 C C . ARG A 1 100 ? 2.263 -24.367 -7.572 1.00 50.31 100 ARG A C 1
ATOM 793 O O . ARG A 1 100 ? 2.204 -25.585 -7.640 1.00 50.31 100 ARG A O 1
ATOM 800 N N . ASN A 1 101 ? 1.635 -23.562 -8.438 1.00 49.47 101 ASN A N 1
ATOM 801 C CA . ASN A 1 101 ? 0.698 -23.951 -9.482 1.00 49.47 101 ASN A CA 1
ATOM 802 C C . ASN A 1 101 ? 1.148 -23.617 -10.928 1.00 49.47 101 ASN A C 1
ATOM 804 O O . ASN A 1 101 ? 0.290 -23.527 -11.798 1.00 49.47 101 ASN A O 1
ATOM 808 N N . GLY A 1 102 ? 2.438 -23.382 -11.217 1.00 48.16 102 GLY A N 1
ATOM 809 C CA . GLY A 1 102 ? 2.927 -23.282 -12.612 1.00 48.16 102 GLY A CA 1
ATOM 810 C C . GLY A 1 102 ? 2.341 -22.133 -13.454 1.00 48.16 102 GLY A C 1
ATOM 811 O O . GLY A 1 102 ? 2.305 -22.215 -14.678 1.00 48.16 102 GLY A O 1
ATOM 812 N N . GLY A 1 103 ? 1.843 -21.075 -12.808 1.00 50.41 103 GLY A N 1
ATOM 813 C CA . GLY A 1 103 ? 1.251 -19.925 -13.494 1.00 50.41 103 GLY A CA 1
ATOM 814 C C . GLY A 1 103 ? 2.286 -18.990 -14.140 1.00 50.41 103 GLY A C 1
ATOM 815 O O . GLY A 1 103 ? 3.456 -19.020 -13.755 1.00 50.41 103 GLY A O 1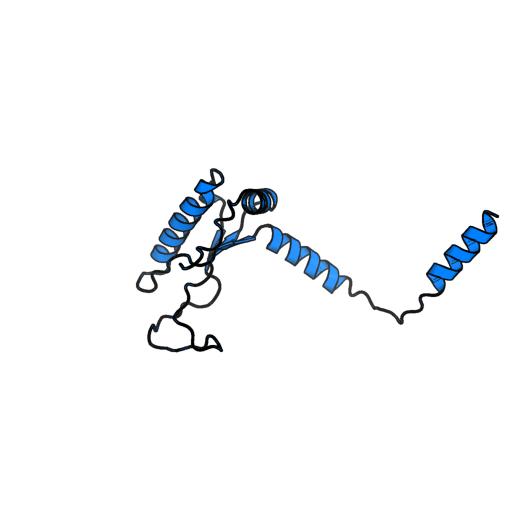
ATOM 816 N N . PRO A 1 104 ? 1.855 -18.127 -15.082 1.00 57.28 104 PRO A N 1
ATOM 817 C CA . PRO A 1 104 ? 2.715 -17.118 -15.699 1.00 57.28 104 PRO A CA 1
ATOM 818 C C . PRO A 1 104 ? 3.289 -16.147 -14.652 1.00 57.28 104 PRO A C 1
ATOM 820 O O . PRO A 1 104 ? 2.712 -16.029 -13.562 1.00 57.28 104 PRO A O 1
ATOM 823 N N . PRO A 1 105 ? 4.385 -15.426 -14.975 1.00 62.72 105 PRO A N 1
ATOM 824 C CA . PRO A 1 105 ? 4.927 -14.379 -14.115 1.00 62.72 105 PRO A CA 1
ATOM 825 C C . PRO A 1 105 ? 3.802 -13.431 -13.695 1.00 62.72 105 PRO A C 1
ATOM 827 O O . PRO A 1 105 ? 3.123 -12.854 -14.544 1.00 62.72 105 PRO A O 1
ATOM 830 N N . ARG A 1 106 ? 3.557 -13.317 -12.386 1.00 73.31 106 ARG A N 1
ATOM 831 C CA . ARG A 1 106 ? 2.537 -12.415 -11.848 1.00 73.31 106 ARG A CA 1
ATOM 832 C C . ARG A 1 106 ? 3.203 -11.144 -11.361 1.00 73.31 106 ARG A C 1
ATOM 834 O O . ARG A 1 106 ? 4.159 -11.199 -10.592 1.00 73.31 106 ARG A O 1
ATOM 841 N N . GLU A 1 107 ? 2.652 -10.015 -11.783 1.00 85.50 107 GLU A N 1
ATOM 842 C CA . GLU A 1 107 ? 3.017 -8.700 -11.266 1.00 85.50 107 GLU A CA 1
ATOM 843 C C . GLU A 1 107 ? 2.856 -8.674 -9.747 1.00 85.50 107 GLU A C 1
ATOM 845 O O . GLU A 1 107 ? 1.855 -9.155 -9.198 1.00 85.50 107 GLU A O 1
ATOM 850 N N . ARG A 1 108 ? 3.848 -8.118 -9.047 1.00 90.25 108 ARG A N 1
ATOM 851 C CA . ARG A 1 108 ? 3.802 -8.073 -7.586 1.00 90.25 108 ARG A CA 1
ATOM 852 C C . ARG A 1 108 ? 2.748 -7.071 -7.117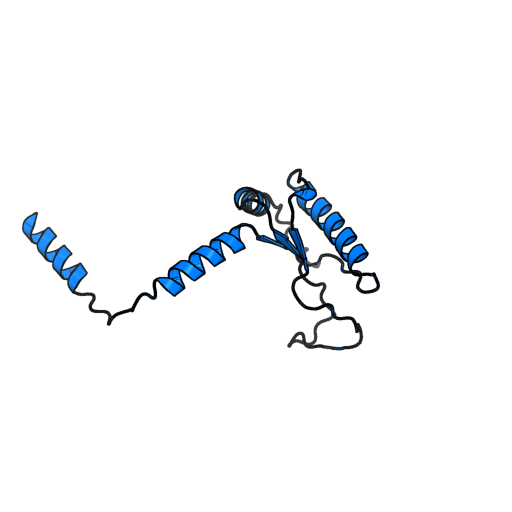 1.00 90.25 108 ARG A C 1
ATOM 854 O O . ARG A 1 108 ? 2.706 -5.963 -7.655 1.00 90.25 108 ARG A O 1
ATOM 861 N N . PRO A 1 109 ? 1.951 -7.387 -6.081 1.00 94.00 109 PRO A N 1
ATOM 862 C CA . PRO A 1 109 ? 1.000 -6.432 -5.528 1.00 94.00 109 PRO A CA 1
ATOM 863 C C . PRO A 1 109 ? 1.704 -5.184 -4.991 1.00 94.00 109 PRO A C 1
ATOM 865 O O . PRO A 1 109 ? 2.797 -5.274 -4.422 1.00 94.00 109 PRO A O 1
ATOM 868 N N . ILE A 1 110 ? 1.052 -4.031 -5.108 1.00 95.69 110 ILE A N 1
ATOM 869 C CA . ILE A 1 110 ? 1.514 -2.777 -4.511 1.00 95.69 110 ILE A CA 1
ATOM 870 C C . ILE A 1 110 ? 0.776 -2.555 -3.192 1.00 95.69 110 ILE A C 1
ATOM 872 O O . ILE A 1 110 ? -0.452 -2.512 -3.150 1.00 95.69 110 ILE A O 1
ATOM 876 N N . LYS A 1 111 ? 1.535 -2.388 -2.110 1.00 96.81 111 LYS A N 1
ATOM 877 C CA . LYS A 1 111 ? 1.058 -1.888 -0.825 1.00 96.81 111 LYS A CA 1
ATOM 878 C C . LYS A 1 111 ? 1.107 -0.364 -0.830 1.00 96.81 111 LYS A C 1
ATOM 880 O O . LYS A 1 111 ? 2.165 0.230 -1.027 1.00 96.81 111 LYS A O 1
ATOM 885 N N . VAL A 1 112 ? -0.032 0.247 -0.537 1.00 97.38 112 VAL A N 1
ATOM 886 C CA . VAL A 1 112 ? -0.180 1.682 -0.296 1.00 97.38 112 VAL A CA 1
ATOM 887 C C . VAL A 1 112 ? -0.511 1.874 1.176 1.00 97.38 112 VAL A C 1
ATOM 889 O O . VAL A 1 112 ? -1.480 1.297 1.662 1.00 97.38 112 VAL A O 1
ATOM 892 N N . THR A 1 113 ? 0.298 2.648 1.889 1.00 97.06 113 THR A N 1
ATOM 893 C CA . THR A 1 113 ? 0.073 2.991 3.300 1.00 97.06 113 THR A CA 1
ATOM 894 C C . THR A 1 113 ? -0.323 4.455 3.390 1.00 97.06 113 THR A C 1
ATOM 896 O O . THR A 1 113 ? 0.429 5.324 2.947 1.00 97.06 113 THR A O 1
ATOM 899 N N . PHE A 1 114 ? -1.495 4.702 3.961 1.00 96.44 114 PHE A N 1
ATOM 900 C CA . PHE A 1 114 ? -2.054 6.027 4.196 1.00 96.44 114 PHE A CA 1
ATOM 901 C C . PHE A 1 114 ? -1.608 6.568 5.564 1.00 96.44 114 PHE A C 1
ATOM 903 O O . PHE A 1 114 ? -1.305 5.784 6.471 1.00 96.44 114 PHE A O 1
ATOM 910 N N . PRO A 1 115 ? -1.601 7.897 5.761 1.00 94.12 115 PRO A N 1
ATOM 911 C CA . PRO A 1 115 ? -1.310 8.485 7.070 1.00 94.12 115 PRO A CA 1
ATOM 912 C C . PRO A 1 115 ? -2.373 8.113 8.120 1.00 94.12 115 PRO A C 1
ATOM 914 O O . PRO A 1 115 ? -2.059 7.915 9.298 1.00 94.12 115 PRO A O 1
ATOM 917 N N . ASN A 1 116 ? -3.629 7.960 7.686 1.00 93.56 116 ASN A N 1
ATOM 918 C CA . ASN A 1 116 ? -4.774 7.609 8.521 1.00 93.56 116 ASN A CA 1
ATOM 919 C C . ASN A 1 116 ? -5.587 6.450 7.911 1.00 93.56 116 ASN A C 1
ATOM 921 O O . ASN A 1 116 ? -5.535 6.182 6.711 1.00 93.56 116 ASN A O 1
ATOM 925 N N . SER A 1 117 ? -6.328 5.737 8.759 1.00 95.44 117 SER A N 1
ATOM 926 C CA . SER A 1 117 ? -7.177 4.613 8.342 1.00 95.44 117 SER A CA 1
ATOM 927 C C . SER A 1 117 ? -8.483 5.070 7.690 1.00 95.44 117 SER A C 1
ATOM 929 O O . SER A 1 117 ? -9.071 4.325 6.909 1.00 95.44 117 SER A O 1
ATOM 931 N N . GLU A 1 118 ? -8.925 6.299 7.961 1.00 94.94 118 GLU A N 1
ATOM 932 C CA . GLU A 1 118 ? -10.158 6.866 7.412 1.00 94.94 118 GLU A CA 1
ATOM 933 C C . GLU A 1 118 ? -10.093 7.017 5.891 1.00 94.94 118 GLU A C 1
ATOM 935 O O . GLU A 1 118 ? -11.025 6.607 5.203 1.00 94.94 118 GLU A O 1
ATOM 940 N N . GLN A 1 119 ? -8.977 7.514 5.350 1.00 93.06 119 GLN A N 1
ATOM 941 C CA . GLN A 1 119 ? -8.748 7.605 3.907 1.00 93.06 119 GLN A CA 1
ATOM 942 C C . GLN A 1 119 ? -8.726 6.218 3.262 1.00 93.06 119 GLN A C 1
ATOM 944 O O . GLN A 1 119 ? -9.392 5.996 2.249 1.00 93.06 119 GLN A O 1
ATOM 949 N N . ALA A 1 120 ? -8.018 5.260 3.870 1.00 94.31 120 ALA A N 1
ATOM 950 C CA . ALA A 1 120 ? -7.980 3.889 3.371 1.00 94.31 120 ALA A CA 1
ATOM 951 C C . ALA A 1 120 ? -9.395 3.280 3.321 1.00 94.31 120 ALA A C 1
ATOM 953 O O . ALA A 1 120 ? -9.810 2.698 2.316 1.00 94.31 120 ALA A O 1
ATOM 954 N N . LEU A 1 121 ? -10.177 3.474 4.385 1.00 94.50 121 LEU A N 1
ATOM 955 C CA . LEU A 1 121 ? -11.552 3.000 4.479 1.00 94.50 121 LEU A CA 1
ATOM 956 C C . LEU A 1 121 ? -12.481 3.707 3.485 1.00 94.50 121 LEU A C 1
ATOM 958 O O . LEU A 1 121 ? -13.310 3.049 2.855 1.00 94.50 121 LEU A O 1
ATOM 962 N N . PHE A 1 122 ? -12.338 5.021 3.317 1.00 93.88 122 PHE A N 1
ATOM 963 C CA . PHE A 1 122 ? -13.090 5.805 2.343 1.00 93.88 122 PHE A CA 1
ATOM 964 C C . PHE A 1 122 ? -12.869 5.266 0.929 1.00 93.88 122 PHE A C 1
ATOM 966 O O . PHE A 1 122 ? -13.836 4.996 0.216 1.00 93.88 122 PHE A O 1
ATOM 973 N N . ILE A 1 123 ? -11.615 5.028 0.543 1.00 93.31 123 ILE A N 1
ATOM 974 C CA . ILE A 1 123 ? -11.275 4.470 -0.768 1.00 93.31 123 ILE A CA 1
ATOM 975 C C . ILE A 1 123 ? -11.869 3.070 -0.927 1.00 93.31 123 ILE A C 1
ATOM 977 O O . ILE A 1 123 ? -12.482 2.774 -1.949 1.00 93.31 123 ILE A O 1
ATOM 981 N N . LEU A 1 124 ? -11.753 2.209 0.086 1.00 91.94 124 LEU A N 1
ATOM 982 C CA . LEU A 1 124 ? -12.301 0.851 0.029 1.00 91.94 124 LEU A CA 1
ATOM 983 C C . LEU A 1 124 ? -13.831 0.814 -0.079 1.00 91.94 124 LEU A C 1
ATOM 985 O O . LEU A 1 124 ? -14.353 -0.105 -0.711 1.00 91.94 124 LEU A O 1
ATOM 989 N N . ARG A 1 125 ? -14.532 1.787 0.515 1.00 92.75 125 ARG A N 1
ATOM 990 C CA . ARG A 1 125 ? -15.996 1.928 0.443 1.00 92.75 125 ARG A CA 1
ATOM 991 C C . ARG A 1 125 ? -16.471 2.515 -0.883 1.00 92.75 125 ARG A C 1
ATOM 993 O O . ARG A 1 125 ? -17.514 2.105 -1.378 1.00 92.75 125 ARG A O 1
ATOM 1000 N N . ASN A 1 126 ? -15.711 3.450 -1.448 1.00 90.69 126 ASN A N 1
ATOM 1001 C CA . ASN A 1 126 ? -16.091 4.187 -2.656 1.00 90.69 126 ASN A CA 1
ATOM 1002 C C . ASN A 1 126 ? -15.440 3.649 -3.935 1.00 90.69 126 ASN A C 1
ATOM 1004 O O . ASN A 1 126 ? -15.722 4.149 -5.027 1.00 90.69 126 ASN A O 1
ATOM 1008 N N . LYS A 1 127 ? -14.583 2.622 -3.841 1.00 86.88 127 LYS A N 1
ATOM 1009 C CA . LYS A 1 127 ? -14.072 1.931 -5.025 1.00 86.88 127 LYS A CA 1
ATOM 1010 C C . LYS A 1 127 ? -15.262 1.423 -5.833 1.00 86.88 127 LYS A C 1
ATOM 1012 O O . LYS A 1 127 ? -16.095 0.659 -5.344 1.00 86.88 127 LYS A O 1
ATOM 1017 N N . LYS A 1 128 ? -15.344 1.834 -7.096 1.00 79.06 128 LYS A N 1
ATOM 1018 C CA . LYS A 1 128 ? -16.316 1.249 -8.016 1.00 79.06 128 LYS A CA 1
ATOM 1019 C C . LYS A 1 128 ? -15.932 -0.215 -8.184 1.00 79.06 128 LYS A C 1
ATOM 1021 O O . LYS A 1 128 ? -14.832 -0.512 -8.651 1.00 79.06 128 LYS A O 1
ATOM 1026 N N . VAL A 1 129 ? -16.816 -1.130 -7.791 1.00 61.88 129 VAL A N 1
ATOM 1027 C CA . VAL A 1 129 ? -16.679 -2.540 -8.158 1.00 61.88 129 VAL A CA 1
ATOM 1028 C C . VAL A 1 129 ? -16.837 -2.583 -9.672 1.00 61.88 129 VAL A C 1
ATOM 1030 O O . VAL A 1 129 ? -17.950 -2.603 -10.189 1.00 61.88 129 VAL A O 1
ATOM 1033 N N . LYS A 1 130 ? -15.727 -2.534 -10.414 1.00 55.12 130 LYS A N 1
ATOM 1034 C CA . LYS A 1 130 ? -15.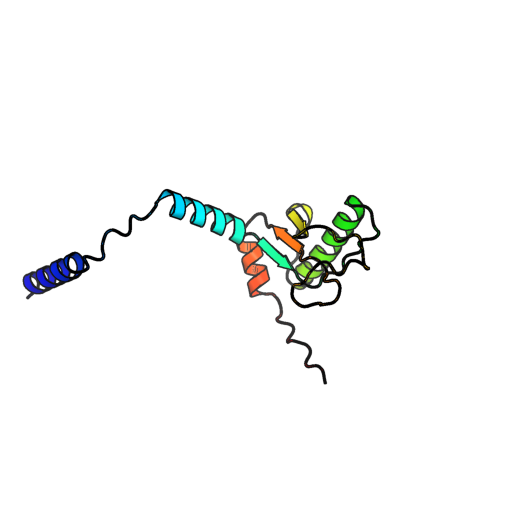757 -3.015 -11.790 1.00 55.12 130 LYS A CA 1
ATOM 1035 C C . LYS A 1 130 ? -16.060 -4.503 -11.659 1.00 55.12 130 LYS A C 1
ATOM 1037 O O . LYS A 1 130 ? -15.224 -5.251 -11.156 1.00 55.12 130 LYS A O 1
ATOM 1042 N N . SER A 1 131 ? -17.296 -4.885 -11.992 1.00 40.22 131 SER A N 1
ATOM 1043 C CA . SER A 1 131 ? -17.697 -6.285 -12.145 1.00 40.22 131 SER A CA 1
ATOM 1044 C C . SER A 1 131 ? -16.578 -7.029 -12.874 1.00 40.22 131 SER A C 1
ATOM 1046 O O . SER A 1 131 ? -15.999 -6.441 -13.797 1.00 40.22 131 SER A O 1
ATOM 1048 N N . PRO A 1 132 ? -16.242 -8.276 -12.492 1.00 46.34 132 PRO A N 1
ATOM 1049 C CA . PRO A 1 132 ? -15.325 -9.066 -13.297 1.00 46.34 132 PRO A CA 1
ATOM 1050 C C . PRO A 1 132 ? -15.819 -9.021 -14.745 1.00 46.34 132 PRO A C 1
ATOM 1052 O O . PRO A 1 132 ? -17.018 -9.177 -14.988 1.00 46.34 132 PRO A O 1
ATOM 1055 N N . MET A 1 133 ? -14.911 -8.728 -15.682 1.00 43.22 133 MET A N 1
ATOM 1056 C CA . MET A 1 133 ? -15.165 -8.947 -17.102 1.00 43.22 133 MET A CA 1
ATOM 1057 C C . MET A 1 133 ? -15.622 -10.400 -17.226 1.00 43.22 133 MET A C 1
ATOM 1059 O O . MET A 1 133 ? -14.829 -11.321 -17.033 1.00 43.22 133 MET A O 1
ATOM 1063 N N . THR A 1 134 ? -16.914 -10.608 -17.471 1.00 33.56 134 THR A N 1
ATOM 1064 C CA . THR A 1 134 ? -17.414 -11.865 -18.013 1.00 33.56 134 THR A CA 1
ATOM 1065 C C . THR A 1 134 ? -16.682 -12.051 -19.329 1.00 33.56 134 THR A C 1
ATOM 1067 O O . THR A 1 134 ? -16.896 -11.282 -20.264 1.00 33.56 134 THR A O 1
ATOM 1070 N N . TYR A 1 135 ? -15.759 -13.009 -19.364 1.00 38.16 135 TYR A N 1
ATOM 1071 C CA . TYR A 1 135 ? -15.225 -13.514 -20.617 1.00 38.16 135 TYR A CA 1
ATOM 1072 C C . TYR A 1 135 ? -16.422 -14.088 -21.384 1.00 38.16 135 TYR A C 1
ATOM 1074 O O . TYR A 1 135 ? -17.015 -15.071 -20.937 1.00 38.16 135 TYR A O 1
ATOM 1082 N N . VAL A 1 136 ? -16.828 -13.390 -22.447 1.00 35.19 136 VAL A N 1
ATOM 1083 C CA . VAL A 1 136 ? -17.751 -13.888 -23.475 1.00 35.19 136 VAL A CA 1
ATOM 1084 C C . VAL A 1 136 ? -16.909 -14.523 -24.567 1.00 35.19 136 VAL A C 1
ATOM 1086 O O . VAL A 1 136 ? -15.892 -13.889 -24.936 1.00 35.19 136 VAL A O 1
#

pL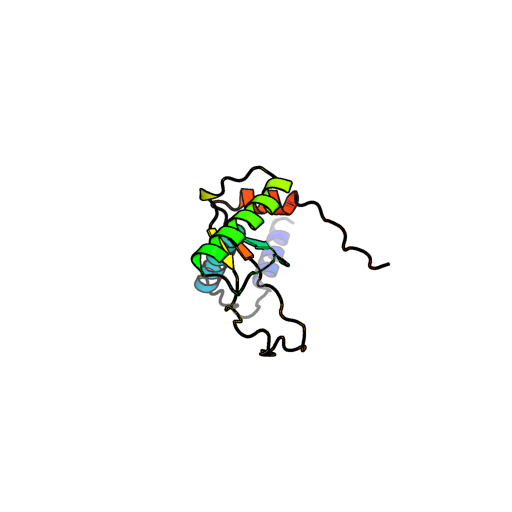DDT: mean 78.93, std 18.47, range [33.56, 97.38]

Radius of gyration: 23.91 Å; chains: 1; bounding box: 54×39×68 Å

Sequence (136 aa):
MLMEEMKELKNSVLGTKDEKATFDMEAICAEVIDREKRSKNIIIYNVTENIDMGSSQRLTEDKQQVIQILNQITEINPNELIISRIGNVQKNKNETSTSRNGGPPRERPIKVTFPNSEQALFILRNKKVKSPMTYV

Foldseek 3Di:
DVVVVVVVVVCVVVVPPPDDPVPPVVVVVVVVVVVQQCLQKDKAFDDDADLVDDPVVRVVSQLVSVQVLQVVQPHDDSVQKDKDFPDDRDNDQPPPPDPVPSDHDTDTIMMIGGPHSVSVVSSVVRPPPPDPPPPD

Organism: NCBI:txid2509291